Protein AF-A0A6B3I9W7-F1 (afdb_monomer_lite)

pLDDT: mean 84.13, std 13.43, range [51.81, 97.69]

Foldseek 3Di:
DCCVVVVDDPVVVVVVLVVVLVVVCVVPVPDPSVVVVVLCCVAPVDPDHDPDSCPVVCCVPVVPDDPPDD

Secondary structure (DSSP, 8-state):
-TTTTTSS-HHHHHHHHHHHHHHHHHH-TT--HHHHHHHHIIIIISSS--S-THHHHHHHHTTTSPP---

Radius of gyration: 15.55 Å; chains: 1; bounding box: 24×43×31 Å

Structure (mmCIF, N/CA/C/O backbone):
data_AF-A0A6B3I9W7-F1
#
_entry.id   AF-A0A6B3I9W7-F1
#
loop_
_atom_site.group_PDB
_atom_site.id
_atom_site.type_symbol
_atom_site.label_atom_id
_atom_site.label_alt_id
_atom_site.label_comp_id
_atom_site.label_asym_id
_atom_site.label_entity_id
_atom_site.label_seq_id
_atom_site.pdbx_PDB_ins_code
_atom_site.Cartn_x
_atom_site.Cartn_y
_atom_site.Cartn_z
_atom_site.occupancy
_atom_site.B_iso_or_equiv
_atom_site.auth_seq_id
_atom_site.auth_comp_id
_atom_site.auth_asym_id
_atom_site.auth_atom_id
_atom_site.pdbx_PDB_model_num
ATOM 1 N N . GLN A 1 1 ? -2.881 0.037 10.820 1.00 85.50 1 GLN A N 1
ATOM 2 C CA . GLN A 1 1 ? -2.950 0.395 12.262 1.00 85.50 1 GLN A CA 1
ATOM 3 C C . GLN A 1 1 ? -3.208 1.886 12.459 1.00 85.50 1 GLN A C 1
ATOM 5 O O . GLN A 1 1 ? -4.203 2.207 13.087 1.00 85.50 1 GLN A O 1
ATOM 10 N N . TRP A 1 2 ? -2.406 2.795 11.889 1.00 90.44 2 TRP A N 1
ATOM 11 C CA . TRP A 1 2 ? -2.630 4.246 12.026 1.00 90.44 2 TRP A CA 1
ATOM 12 C C . TRP A 1 2 ? -4.011 4.718 11.552 1.00 90.44 2 TRP A C 1
ATOM 14 O O . TRP A 1 2 ? -4.665 5.447 12.285 1.00 90.44 2 TRP A O 1
ATOM 24 N N . LEU A 1 3 ? -4.505 4.214 10.413 1.00 89.12 3 LEU A N 1
ATOM 25 C CA . LEU A 1 3 ? -5.880 4.473 9.950 1.00 89.12 3 LEU A CA 1
ATOM 26 C C . LEU A 1 3 ? -6.939 4.004 10.961 1.00 89.12 3 LEU A C 1
ATOM 28 O O . LEU A 1 3 ? -7.880 4.724 11.279 1.00 89.12 3 LEU A O 1
ATOM 32 N N . LYS A 1 4 ? -6.758 2.799 11.519 1.00 87.38 4 LYS A N 1
ATOM 33 C CA . LYS A 1 4 ? -7.670 2.217 12.517 1.00 87.38 4 LYS A CA 1
ATOM 34 C C . LYS A 1 4 ? -7.719 3.054 13.799 1.00 87.38 4 LYS A C 1
ATOM 36 O O . LYS A 1 4 ? -8.788 3.213 14.376 1.00 87.38 4 LYS A O 1
ATOM 41 N N . HIS A 1 5 ? -6.576 3.598 14.213 1.00 90.94 5 HIS A N 1
ATOM 42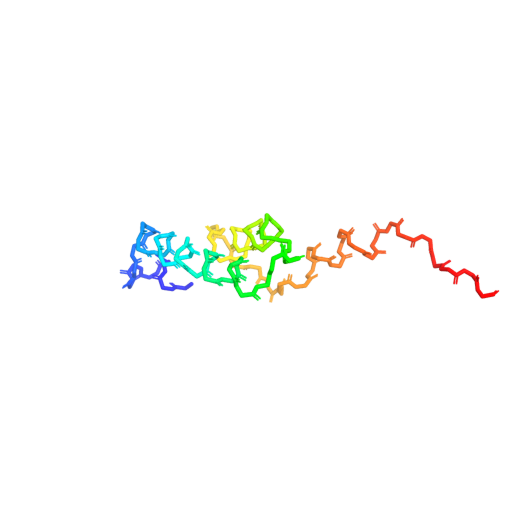 C CA . HIS A 1 5 ? -6.438 4.442 15.405 1.00 90.94 5 HIS A CA 1
ATOM 43 C C . HIS A 1 5 ? -6.571 5.942 15.109 1.00 90.94 5 HIS A C 1
ATOM 45 O O . HIS A 1 5 ? -6.324 6.754 15.995 1.00 90.94 5 HIS A O 1
ATOM 51 N N . ARG A 1 6 ? -6.966 6.316 13.881 1.00 88.19 6 ARG A N 1
ATOM 52 C CA . ARG A 1 6 ? -7.139 7.705 13.413 1.00 88.19 6 ARG A CA 1
ATOM 53 C C . ARG A 1 6 ? -5.926 8.616 13.639 1.00 88.19 6 ARG A C 1
ATOM 55 O O . ARG A 1 6 ? -6.070 9.826 13.752 1.00 88.19 6 ARG A O 1
ATOM 62 N N . THR A 1 7 ? -4.728 8.040 13.690 1.00 95.56 7 THR A N 1
ATOM 63 C CA . THR A 1 7 ? -3.467 8.798 13.736 1.00 95.56 7 THR A CA 1
ATOM 64 C C . THR A 1 7 ? -3.191 9.492 12.400 1.00 95.56 7 THR A C 1
ATOM 66 O O . THR A 1 7 ? -2.504 10.504 12.356 1.00 95.56 7 THR A O 1
ATOM 69 N N . VAL A 1 8 ? -3.739 8.942 11.317 1.00 94.19 8 VAL A N 1
ATOM 70 C CA . VAL A 1 8 ? -3.731 9.506 9.968 1.00 94.19 8 VAL A CA 1
ATOM 71 C C . VAL A 1 8 ? -5.096 9.238 9.338 1.00 94.19 8 VAL A C 1
ATOM 73 O O . VAL A 1 8 ? -5.726 8.219 9.653 1.00 94.19 8 VAL A O 1
ATOM 76 N N . ASP A 1 9 ? -5.564 10.138 8.481 1.00 93.38 9 ASP A N 1
ATOM 77 C CA . ASP A 1 9 ? -6.757 9.908 7.670 1.00 93.38 9 ASP A CA 1
ATOM 78 C C . ASP A 1 9 ? -6.431 9.147 6.374 1.00 93.38 9 ASP A C 1
ATOM 80 O O . ASP A 1 9 ? -5.276 8.950 5.987 1.00 93.38 9 ASP A O 1
ATOM 84 N N . ARG A 1 10 ? -7.487 8.647 5.730 1.00 92.06 10 ARG A N 1
ATOM 85 C CA . ARG A 1 10 ? -7.375 7.836 4.517 1.00 92.06 10 ARG A CA 1
ATOM 86 C C . ARG A 1 10 ? -6.866 8.641 3.325 1.00 92.06 10 ARG A C 1
ATOM 88 O O . ARG A 1 10 ? -6.026 8.136 2.591 1.00 92.06 10 ARG A O 1
ATOM 95 N N . GLU A 1 11 ? -7.335 9.874 3.181 1.00 95.00 11 GLU A N 1
ATOM 96 C CA . GLU A 1 11 ? -6.962 10.775 2.090 1.00 95.00 11 GLU A CA 1
ATOM 97 C C . GLU A 1 11 ? -5.454 11.059 2.094 1.00 95.00 11 GLU A C 1
ATOM 99 O O . GLU A 1 11 ? -4.792 10.980 1.063 1.00 95.00 11 GLU A O 1
ATOM 104 N N . THR A 1 12 ? -4.881 11.293 3.272 1.00 96.00 12 THR A N 1
AT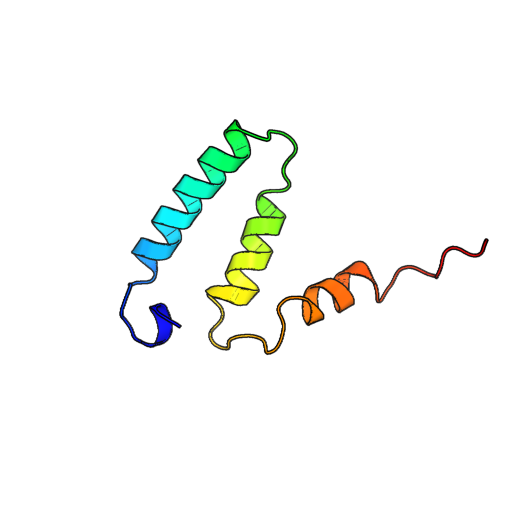OM 105 C CA . THR A 1 12 ? -3.447 11.508 3.465 1.00 96.00 12 THR A CA 1
ATOM 106 C C . THR A 1 12 ? -2.639 10.288 3.038 1.00 96.00 12 THR A C 1
ATOM 108 O O . THR A 1 12 ? -1.618 10.437 2.368 1.00 96.00 12 THR A O 1
ATOM 111 N N . VAL A 1 13 ? -3.083 9.082 3.406 1.00 95.19 13 VAL A N 1
ATOM 112 C CA . VAL A 1 13 ? -2.411 7.837 3.003 1.00 95.19 13 VAL A CA 1
ATOM 113 C C . VAL A 1 13 ? -2.496 7.633 1.493 1.00 95.19 13 VAL A C 1
ATOM 115 O O . VAL A 1 13 ? -1.487 7.297 0.879 1.00 95.19 13 VAL A O 1
ATOM 118 N N . GLU A 1 14 ? 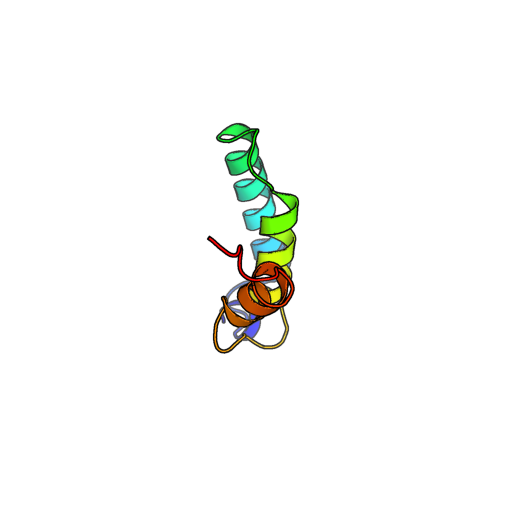-3.666 7.852 0.895 1.00 95.00 14 GLU A N 1
ATOM 119 C CA . GLU A 1 14 ? -3.871 7.717 -0.551 1.00 95.00 14 GLU A CA 1
ATOM 120 C C . GLU A 1 14 ? -3.015 8.722 -1.331 1.00 95.00 14 GLU A C 1
ATOM 122 O O . GLU A 1 14 ? -2.319 8.327 -2.262 1.00 95.00 14 GLU A O 1
ATOM 127 N N . ARG A 1 15 ? -2.955 9.987 -0.897 1.00 96.31 15 ARG A N 1
ATOM 128 C CA . ARG A 1 15 ? -2.102 11.010 -1.519 1.00 96.31 15 ARG A CA 1
ATOM 129 C C . ARG A 1 15 ? -0.623 10.619 -1.501 1.00 96.31 15 ARG A C 1
ATOM 131 O O . ARG A 1 15 ? 0.028 10.669 -2.540 1.00 96.31 15 ARG A O 1
ATOM 138 N N . ILE A 1 16 ? -0.101 10.213 -0.340 1.00 96.88 16 ILE A N 1
ATOM 139 C CA . ILE A 1 1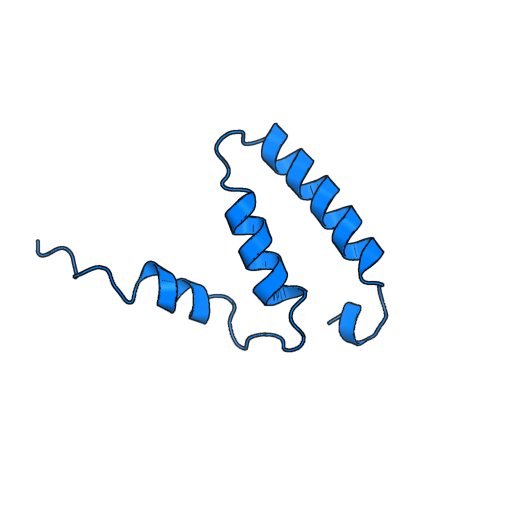6 ? 1.299 9.772 -0.217 1.00 96.88 16 ILE A CA 1
ATOM 140 C C . ILE A 1 16 ? 1.545 8.553 -1.114 1.00 96.88 16 ILE A C 1
ATOM 142 O O . ILE A 1 16 ? 2.569 8.468 -1.782 1.00 96.88 16 ILE A O 1
ATOM 146 N N . PHE A 1 17 ? 0.597 7.618 -1.164 1.00 96.62 17 PHE A N 1
ATOM 147 C CA . PHE A 1 17 ? 0.727 6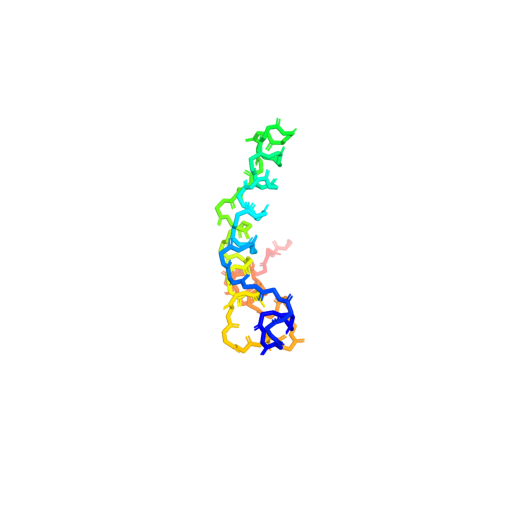.427 -1.992 1.00 96.62 17 PHE A CA 1
ATOM 148 C C . PHE A 1 17 ? 0.813 6.751 -3.492 1.00 96.62 17 PHE A C 1
ATOM 150 O O . PHE A 1 17 ? 1.644 6.166 -4.187 1.00 96.62 17 PHE A O 1
ATOM 157 N N . GLU A 1 18 ? 0.021 7.704 -3.990 1.00 96.38 18 GLU A N 1
ATOM 158 C CA . GLU A 1 18 ? 0.120 8.166 -5.382 1.00 96.38 18 GLU A CA 1
ATOM 159 C C . GLU A 1 18 ? 1.474 8.816 -5.694 1.00 96.38 18 GLU A C 1
ATOM 161 O O . GLU A 1 18 ? 2.076 8.526 -6.730 1.00 96.38 18 GLU A O 1
ATOM 166 N N . GLU A 1 19 ? 1.976 9.667 -4.796 1.00 97.69 19 GLU A N 1
ATOM 167 C CA . GLU A 1 19 ? 3.277 10.336 -4.944 1.00 97.69 19 GLU A CA 1
ATOM 168 C C . GLU A 1 19 ? 4.426 9.314 -5.033 1.00 97.69 19 GLU A C 1
ATOM 170 O O . GLU A 1 19 ? 5.300 9.400 -5.907 1.00 97.69 19 GLU A O 1
ATOM 175 N N . GLU A 1 20 ? 4.390 8.294 -4.176 1.00 97.31 20 GLU A N 1
ATOM 176 C CA . GLU A 1 20 ? 5.373 7.211 -4.166 1.00 97.31 20 GLU A CA 1
ATOM 177 C C . GLU A 1 20 ? 5.258 6.317 -5.408 1.00 97.31 20 GLU A C 1
ATOM 179 O O . GLU A 1 20 ? 6.277 5.957 -6.002 1.00 97.31 20 GLU A O 1
ATOM 184 N N . LEU A 1 21 ? 4.043 5.990 -5.867 1.00 96.44 21 LEU A N 1
ATOM 185 C CA . LEU A 1 21 ? 3.854 5.217 -7.100 1.00 96.44 21 LEU A CA 1
ATOM 186 C C . LEU A 1 21 ? 4.357 5.966 -8.336 1.00 96.44 21 LEU A C 1
ATOM 188 O O . LEU A 1 21 ? 4.981 5.349 -9.204 1.00 96.44 21 LEU A O 1
ATOM 192 N N . ALA A 1 22 ? 4.129 7.277 -8.417 1.00 96.56 22 ALA A N 1
ATOM 193 C CA . ALA A 1 22 ? 4.653 8.103 -9.500 1.00 96.56 22 ALA A CA 1
ATOM 194 C C . ALA A 1 22 ? 6.190 8.099 -9.506 1.00 96.56 22 ALA A C 1
ATOM 196 O O . ALA A 1 22 ? 6.813 7.889 -10.550 1.00 96.56 22 ALA A O 1
ATOM 197 N N . THR A 1 23 ? 6.802 8.248 -8.329 1.00 97.25 23 THR A N 1
ATOM 198 C CA . THR A 1 23 ? 8.262 8.186 -8.157 1.00 97.25 23 THR A CA 1
ATOM 199 C C . THR A 1 23 ? 8.812 6.811 -8.539 1.00 97.25 23 THR A C 1
ATOM 201 O O . THR A 1 23 ? 9.812 6.706 -9.259 1.00 97.25 23 THR A O 1
ATOM 204 N N . LEU A 1 24 ? 8.133 5.741 -8.122 1.00 95.69 24 LEU A N 1
ATOM 205 C CA . LEU A 1 24 ? 8.502 4.367 -8.444 1.00 95.69 24 LEU A CA 1
ATOM 206 C C . LEU A 1 24 ? 8.421 4.103 -9.951 1.00 95.69 24 LEU A C 1
ATOM 208 O O . LEU A 1 24 ? 9.351 3.527 -10.512 1.00 95.69 24 LEU A O 1
ATOM 212 N N . GLY A 1 25 ? 7.352 4.554 -10.608 1.00 96.25 25 GLY A N 1
ATOM 213 C CA . GLY A 1 25 ? 7.168 4.430 -12.055 1.00 96.25 25 GLY A CA 1
ATOM 214 C C . GLY A 1 25 ? 8.209 5.205 -12.861 1.00 96.25 25 GLY A C 1
ATOM 215 O O . GLY A 1 25 ? 8.713 4.695 -13.860 1.00 96.25 25 GLY A O 1
ATOM 216 N N . ALA A 1 26 ? 8.583 6.402 -12.401 1.00 96.56 26 ALA A N 1
ATOM 217 C CA . ALA A 1 26 ? 9.652 7.184 -13.017 1.00 96.56 26 ALA A CA 1
ATOM 218 C C . ALA A 1 26 ? 11.022 6.498 -12.876 1.00 96.56 26 ALA A C 1
ATOM 220 O O . ALA A 1 26 ? 11.818 6.501 -13.813 1.00 96.56 26 ALA A O 1
ATOM 221 N N . THR A 1 27 ? 11.285 5.885 -11.719 1.00 97.38 27 THR A N 1
ATOM 222 C CA . THR A 1 27 ? 12.558 5.204 -11.432 1.00 97.38 27 THR A CA 1
ATOM 223 C C . THR A 1 27 ? 12.661 3.856 -12.150 1.00 97.38 27 THR A C 1
ATOM 225 O O . THR A 1 27 ? 13.720 3.495 -12.663 1.00 97.38 27 THR A O 1
ATOM 228 N N . TYR A 1 28 ? 11.556 3.111 -12.210 1.00 96.12 28 TYR A N 1
ATOM 229 C CA . TYR A 1 28 ? 11.485 1.769 -12.778 1.00 96.12 28 TYR A CA 1
ATOM 230 C C . TYR A 1 28 ? 10.305 1.665 -13.753 1.00 96.12 28 TYR A C 1
ATOM 232 O O . TYR A 1 28 ? 9.240 1.165 -13.384 1.00 96.12 28 TYR A O 1
ATOM 240 N N . PRO A 1 29 ? 10.491 2.044 -15.031 1.00 92.88 29 PRO A N 1
ATOM 241 C CA . PRO A 1 29 ? 9.412 2.024 -16.025 1.00 92.88 29 PRO A CA 1
ATOM 242 C C . PRO A 1 29 ? 8.795 0.637 -16.276 1.00 92.88 29 PRO A C 1
ATOM 244 O O . PRO A 1 29 ? 7.705 0.526 -16.825 1.00 92.88 29 PRO A O 1
ATOM 247 N N . TRP A 1 30 ? 9.494 -0.435 -15.891 1.00 90.94 30 TRP A N 1
ATOM 248 C CA . TRP A 1 30 ? 9.043 -1.826 -16.007 1.00 90.94 30 TRP A CA 1
ATOM 249 C C . TRP A 1 30 ? 8.254 -2.326 -14.783 1.00 90.94 30 TRP A C 1
ATOM 251 O O . TRP A 1 30 ? 7.793 -3.472 -14.775 1.00 90.94 30 TRP A O 1
ATOM 261 N N . ALA A 1 31 ? 8.120 -1.517 -13.729 1.00 93.06 31 ALA A N 1
ATOM 262 C CA . ALA A 1 31 ? 7.420 -1.912 -12.514 1.00 93.06 31 ALA A CA 1
ATOM 263 C C . ALA A 1 31 ? 5.919 -2.119 -12.774 1.00 93.06 31 ALA A C 1
ATOM 265 O O . ALA A 1 31 ? 5.257 -1.326 -13.440 1.00 93.06 31 ALA A O 1
ATOM 266 N N . ARG A 1 32 ? 5.349 -3.184 -12.198 1.00 93.25 32 ARG A N 1
ATOM 267 C CA . ARG A 1 32 ? 3.912 -3.486 -12.303 1.00 93.25 32 ARG A CA 1
ATOM 268 C C . ARG A 1 32 ? 3.117 -2.709 -11.254 1.00 93.25 32 ARG A C 1
ATOM 270 O O . ARG A 1 32 ? 2.646 -3.299 -10.283 1.00 93.25 32 ARG A O 1
ATOM 277 N N . LEU A 1 33 ? 2.999 -1.393 -11.439 1.00 93.88 33 LEU A N 1
ATOM 278 C CA . LEU A 1 33 ? 2.383 -0.477 -10.465 1.00 93.88 33 LEU A CA 1
ATOM 279 C C . LEU A 1 33 ? 0.946 -0.874 -10.095 1.00 93.88 33 LEU A C 1
ATOM 281 O O . LEU A 1 33 ? 0.587 -0.825 -8.922 1.00 93.88 33 LEU A O 1
ATOM 285 N N . ASP A 1 34 ? 0.163 -1.377 -11.052 1.00 91.62 34 ASP A N 1
ATOM 286 C CA . ASP A 1 34 ? -1.209 -1.845 -10.797 1.00 91.62 34 ASP A CA 1
ATOM 287 C C . ASP A 1 34 ? -1.261 -2.991 -9.778 1.00 91.62 34 ASP A C 1
ATOM 289 O O . ASP A 1 34 ? -2.160 -3.060 -8.943 1.00 91.62 34 ASP A O 1
ATOM 293 N N . GLN A 1 35 ? -0.266 -3.884 -9.797 1.00 90.25 35 GLN A N 1
ATOM 294 C CA . GLN A 1 35 ? -0.187 -4.979 -8.826 1.00 90.25 35 GLN A CA 1
ATOM 295 C C . GLN A 1 35 ? 0.251 -4.493 -7.449 1.00 90.25 35 GLN A C 1
ATOM 297 O O . GLN A 1 35 ? -0.190 -5.038 -6.439 1.00 90.25 35 GLN A O 1
ATOM 302 N N . VAL A 1 36 ? 1.108 -3.472 -7.400 1.00 91.81 36 VAL A N 1
ATOM 303 C CA . VAL A 1 36 ? 1.502 -2.828 -6.141 1.00 91.81 36 VAL A CA 1
ATOM 304 C C . VAL A 1 36 ? 0.288 -2.151 -5.504 1.00 91.81 36 VAL A C 1
ATOM 306 O O . VAL A 1 36 ? 0.062 -2.322 -4.307 1.00 91.81 36 VAL A O 1
ATOM 309 N N . ARG A 1 37 ? -0.529 -1.458 -6.306 1.00 94.00 37 ARG A N 1
ATOM 310 C CA . ARG A 1 37 ? -1.800 -0.862 -5.878 1.00 94.00 37 ARG A CA 1
ATOM 311 C C . ARG A 1 37 ? -2.770 -1.901 -5.326 1.00 94.00 37 ARG A C 1
ATOM 313 O O . ARG A 1 37 ? -3.181 -1.770 -4.176 1.00 94.00 37 ARG A O 1
ATOM 320 N N . ASP A 1 38 ? -3.065 -2.955 -6.090 1.00 90.44 38 ASP A N 1
ATOM 321 C CA . ASP A 1 38 ? -3.964 -4.036 -5.645 1.00 90.44 38 ASP A CA 1
ATOM 322 C C . ASP A 1 38 ? -3.487 -4.652 -4.321 1.00 90.44 38 ASP A C 1
ATOM 324 O O . ASP A 1 38 ? -4.270 -4.869 -3.393 1.00 90.44 38 ASP A O 1
ATOM 328 N N . LEU A 1 39 ? -2.178 -4.891 -4.191 1.00 88.81 39 LEU A N 1
ATOM 329 C CA . LEU A 1 39 ? -1.604 -5.433 -2.965 1.00 88.81 39 LEU A CA 1
ATOM 330 C C . LEU A 1 39 ? -1.769 -4.471 -1.783 1.00 88.81 39 LEU A C 1
ATOM 332 O O . LEU A 1 39 ? -2.154 -4.902 -0.692 1.00 88.81 39 LEU A O 1
ATOM 336 N N . PHE A 1 40 ? -1.481 -3.185 -1.975 1.00 91.00 40 PHE A N 1
ATOM 337 C CA . PHE A 1 40 ? -1.571 -2.182 -0.917 1.00 91.00 40 PHE A CA 1
ATOM 338 C C . PHE A 1 40 ? -3.010 -2.014 -0.419 1.00 91.00 40 PHE A C 1
ATOM 340 O O . PHE A 1 40 ? -3.259 -2.060 0.788 1.00 91.00 40 PHE A O 1
ATOM 347 N N . GLU A 1 41 ? -3.977 -1.916 -1.329 1.00 90.00 41 GLU A N 1
ATOM 348 C CA . GLU A 1 41 ? -5.394 -1.791 -0.981 1.00 90.00 41 GLU A CA 1
ATOM 349 C C . GLU A 1 41 ? -5.876 -2.972 -0.132 1.00 90.00 41 GLU A C 1
ATOM 351 O O . GLU A 1 41 ? -6.516 -2.792 0.908 1.00 90.00 41 GLU A O 1
ATOM 356 N N . ARG A 1 42 ? -5.504 -4.193 -0.521 1.00 86.12 42 ARG A N 1
ATOM 357 C CA . ARG A 1 42 ? -5.972 -5.426 0.131 1.00 86.12 42 ARG A CA 1
ATOM 358 C C . ARG A 1 42 ? -5.298 -5.700 1.469 1.00 86.12 42 ARG A C 1
ATOM 360 O O . ARG A 1 42 ? -5.841 -6.447 2.277 1.00 86.12 42 ARG A O 1
ATOM 367 N N . THR A 1 43 ? -4.128 -5.118 1.716 1.00 85.12 43 THR A N 1
ATOM 368 C CA . THR A 1 43 ? -3.331 -5.414 2.916 1.00 85.12 43 THR A CA 1
ATOM 369 C C . THR A 1 43 ? -3.289 -4.273 3.926 1.00 85.12 43 THR A C 1
ATOM 371 O O . THR A 1 43 ? -3.306 -4.530 5.131 1.00 85.12 43 THR A O 1
ATOM 374 N N . ALA A 1 44 ? -3.240 -3.025 3.459 1.00 87.19 44 ALA A N 1
ATOM 375 C CA . ALA A 1 44 ? -3.078 -1.842 4.298 1.00 87.19 44 ALA A CA 1
ATOM 376 C C . ALA A 1 44 ? -4.375 -1.036 4.452 1.00 87.19 44 ALA A C 1
ATOM 378 O O . ALA A 1 44 ? -4.606 -0.472 5.526 1.00 87.19 44 ALA A O 1
ATOM 379 N N . LEU A 1 45 ? -5.217 -0.996 3.410 1.00 88.25 45 LEU A N 1
ATOM 380 C CA . LEU A 1 45 ? -6.487 -0.254 3.413 1.00 88.25 45 LEU A CA 1
ATOM 381 C C . LEU A 1 45 ? -7.709 -1.131 3.718 1.00 88.25 45 LEU A C 1
ATOM 383 O O . LEU A 1 45 ? -8.795 -0.608 3.981 1.00 88.25 45 LEU A O 1
ATOM 387 N N . ALA A 1 46 ? -7.544 -2.454 3.724 1.00 84.75 46 ALA A N 1
ATOM 388 C CA . ALA A 1 46 ? -8.593 -3.378 4.122 1.00 84.75 46 ALA A CA 1
ATOM 389 C C . ALA A 1 46 ? -9.016 -3.161 5.585 1.00 84.75 46 ALA A C 1
ATOM 391 O O . ALA A 1 46 ? -8.224 -2.799 6.458 1.00 84.75 46 ALA A O 1
ATOM 392 N N . LYS A 1 47 ? -10.302 -3.415 5.861 1.00 78.25 47 LYS A N 1
ATOM 393 C CA . LYS A 1 47 ? -10.897 -3.263 7.200 1.00 78.25 47 LYS A CA 1
ATOM 394 C C . LYS A 1 47 ? -10.208 -4.147 8.245 1.00 78.25 47 LYS A C 1
ATOM 396 O O . LYS A 1 47 ? -10.094 -3.758 9.409 1.00 78.25 47 LYS A O 1
ATOM 401 N N . GLU A 1 48 ? -9.764 -5.325 7.825 1.00 78.38 48 GLU A N 1
ATOM 402 C CA . GLU A 1 48 ? -9.051 -6.286 8.656 1.00 78.38 48 GLU A CA 1
ATOM 403 C C . GLU A 1 48 ? -7.628 -6.453 8.142 1.00 78.38 48 GLU A C 1
ATOM 405 O O . GLU A 1 48 ? -7.399 -6.579 6.940 1.00 78.38 48 GLU A O 1
ATOM 410 N N . LEU A 1 49 ? -6.669 -6.435 9.069 1.00 76.69 49 LEU A N 1
ATOM 411 C CA . LEU A 1 49 ? -5.272 -6.653 8.731 1.00 76.69 49 LEU A CA 1
ATOM 412 C C . LEU A 1 49 ? -5.064 -8.163 8.552 1.00 76.69 49 LEU A C 1
ATOM 414 O O . LEU A 1 49 ? -5.357 -8.909 9.493 1.00 76.69 49 LEU A O 1
ATOM 418 N N . PRO A 1 50 ? -4.570 -8.634 7.397 1.00 75.19 50 PRO A N 1
ATOM 419 C CA . PRO A 1 50 ? -4.285 -10.049 7.226 1.00 75.19 50 PRO A CA 1
ATOM 420 C C . PRO A 1 50 ? -3.218 -10.498 8.229 1.00 75.19 50 PRO A C 1
ATOM 422 O O . PRO A 1 50 ? -2.283 -9.757 8.532 1.00 75.19 50 PRO A O 1
ATOM 425 N N . ALA A 1 51 ? -3.337 -11.736 8.719 1.00 77.44 51 ALA A N 1
ATOM 426 C CA . ALA A 1 51 ? -2.338 -12.322 9.614 1.00 77.44 51 ALA A CA 1
ATOM 427 C C . ALA A 1 51 ? -0.947 -12.390 8.953 1.00 77.44 51 ALA A C 1
ATOM 429 O O . ALA A 1 51 ? 0.063 -12.178 9.616 1.00 77.44 51 ALA A O 1
ATOM 430 N N . PHE A 1 52 ? -0.911 -12.632 7.636 1.00 78.31 52 PHE A N 1
ATOM 431 C CA . PHE A 1 52 ? 0.293 -12.587 6.810 1.00 78.31 52 PHE A CA 1
ATOM 432 C C . PHE A 1 52 ? -0.028 -12.018 5.427 1.00 78.31 52 PHE A C 1
ATOM 434 O O . PHE A 1 52 ? -1.017 -12.397 4.801 1.00 78.31 52 PHE A O 1
ATOM 441 N N . PHE A 1 53 ? 0.849 -11.156 4.915 1.00 69.06 53 PHE A N 1
ATOM 442 C CA . PHE A 1 53 ? 0.712 -10.549 3.585 1.00 69.06 53 PHE A CA 1
ATOM 443 C C . PHE A 1 53 ? 0.865 -11.558 2.440 1.00 69.06 53 PHE A C 1
ATOM 445 O O . PHE A 1 53 ? 0.383 -11.335 1.333 1.00 69.06 53 PHE A O 1
ATOM 452 N N . THR A 1 54 ? 1.535 -12.681 2.700 1.00 75.38 54 THR A N 1
ATOM 453 C CA . THR A 1 54 ? 1.862 -13.676 1.681 1.00 75.38 54 THR A CA 1
ATOM 454 C C . THR A 1 54 ? 0.745 -14.679 1.431 1.00 75.38 54 THR A C 1
ATOM 456 O O . THR A 1 54 ? 0.740 -15.272 0.363 1.00 75.38 54 THR A O 1
ATOM 459 N N . THR A 1 55 ? -0.220 -14.870 2.336 1.00 78.25 55 THR A N 1
ATOM 460 C CA . THR A 1 55 ? -1.245 -15.922 2.189 1.00 78.25 55 THR A CA 1
ATOM 461 C C . THR A 1 55 ? -2.032 -15.787 0.884 1.00 78.25 55 THR A C 1
ATOM 463 O O . THR A 1 55 ? -2.195 -16.753 0.142 1.00 78.25 55 THR A O 1
ATOM 466 N N . GLU A 1 56 ? -2.461 -14.567 0.562 1.00 72.31 56 GLU A N 1
ATOM 467 C CA . GLU A 1 56 ? -3.192 -14.258 -0.672 1.00 72.31 56 GLU A CA 1
ATOM 468 C C . GLU A 1 56 ? -2.290 -14.346 -1.913 1.00 72.31 56 GLU A C 1
ATOM 470 O O . GLU A 1 56 ? -2.672 -14.914 -2.936 1.00 72.31 56 GLU A O 1
ATOM 475 N N . ALA A 1 57 ? -1.043 -13.880 -1.799 1.00 71.75 57 ALA A N 1
ATOM 476 C CA . ALA A 1 57 ? -0.058 -14.001 -2.870 1.00 71.75 57 ALA A CA 1
ATOM 477 C C . ALA A 1 57 ? 0.270 -15.472 -3.186 1.00 71.75 57 ALA A C 1
ATOM 479 O O . ALA A 1 57 ? 0.354 -15.847 -4.353 1.00 71.75 57 ALA A O 1
ATOM 480 N N . TYR A 1 58 ? 0.403 -16.325 -2.169 1.00 72.44 58 TYR A N 1
ATOM 481 C CA . TYR A 1 58 ? 0.612 -17.764 -2.328 1.00 72.44 58 TYR A CA 1
ATOM 482 C C . TYR A 1 58 ? -0.604 -18.420 -2.984 1.00 72.44 58 TYR A C 1
ATOM 484 O O . TYR A 1 58 ? -0.442 -19.174 -3.943 1.00 72.44 58 TYR A O 1
ATOM 492 N N . ALA A 1 59 ? -1.818 -18.093 -2.536 1.00 72.50 59 ALA A N 1
ATOM 493 C CA . ALA A 1 59 ? -3.039 -18.599 -3.156 1.00 72.50 59 ALA A CA 1
ATOM 494 C C . ALA A 1 59 ? -3.109 -18.248 -4.654 1.00 72.50 59 ALA A C 1
ATOM 496 O O . ALA A 1 59 ? -3.372 -19.118 -5.477 1.00 72.50 59 ALA A O 1
ATOM 497 N N . ARG A 1 60 ? -2.798 -17.006 -5.039 1.00 70.62 60 ARG A N 1
ATOM 498 C CA . ARG A 1 60 ? -2.861 -16.573 -6.447 1.00 70.62 60 ARG A CA 1
ATOM 499 C C . ARG A 1 60 ? -1.710 -17.072 -7.318 1.00 70.62 60 ARG A C 1
ATOM 501 O O . ARG A 1 60 ? -1.910 -17.294 -8.510 1.00 70.62 60 ARG A O 1
ATOM 508 N N . HIS A 1 61 ? -0.502 -17.187 -6.770 1.00 69.25 61 HIS A N 1
ATOM 509 C CA . HIS A 1 61 ? 0.702 -17.434 -7.573 1.00 69.25 61 HIS A CA 1
ATOM 510 C C . HIS A 1 61 ? 1.253 -18.857 -7.474 1.00 69.25 61 HIS A C 1
ATOM 512 O O . HIS A 1 61 ? 2.035 -19.254 -8.341 1.00 69.25 61 HIS A O 1
ATOM 518 N N . LEU A 1 62 ? 0.857 -19.624 -6.457 1.00 63.94 62 LEU A N 1
ATOM 519 C CA . LEU A 1 62 ? 1.349 -20.985 -6.230 1.00 63.94 62 LEU A CA 1
ATOM 520 C C . LEU A 1 62 ? 0.235 -22.034 -6.305 1.00 63.94 62 LEU A C 1
ATOM 522 O O . LEU A 1 62 ? 0.490 -23.141 -6.775 1.00 63.94 62 LEU A O 1
ATOM 526 N N . VAL A 1 63 ? -1.007 -21.697 -5.944 1.00 60.78 63 VAL A N 1
ATOM 527 C CA . VAL A 1 63 ? -2.147 -22.623 -6.053 1.00 60.78 63 VAL A CA 1
ATOM 528 C C . VAL A 1 63 ? -2.747 -22.527 -7.460 1.00 60.78 63 VAL A C 1
ATOM 530 O O . VAL A 1 63 ? -3.752 -21.867 -7.692 1.00 60.78 63 VAL A O 1
ATOM 533 N N . GLY A 1 64 ? -2.083 -23.148 -8.437 1.00 57.34 64 GLY A N 1
ATOM 534 C CA . GLY A 1 64 ? -2.582 -23.204 -9.819 1.00 57.34 64 GLY A CA 1
ATOM 535 C C . GLY A 1 64 ? -1.526 -23.422 -10.899 1.00 57.34 64 GLY A C 1
ATOM 536 O O . GLY A 1 64 ? -1.880 -23.707 -12.041 1.00 57.34 64 GLY A O 1
ATOM 537 N N . ARG A 1 65 ? -0.231 -23.337 -10.571 1.00 53.81 65 ARG A N 1
ATOM 538 C CA . ARG A 1 65 ? 0.814 -23.844 -11.468 1.00 53.81 65 ARG A CA 1
ATOM 539 C C . ARG A 1 65 ? 1.020 -25.331 -11.182 1.00 53.81 65 ARG A C 1
ATOM 541 O O . ARG A 1 65 ? 1.375 -25.648 -10.046 1.00 53.81 65 ARG A O 1
ATOM 548 N N . PRO A 1 66 ? 0.829 -26.243 -12.157 1.00 52.16 66 PRO A N 1
ATOM 549 C CA . PRO A 1 66 ? 1.350 -27.591 -11.994 1.00 52.16 66 PRO A CA 1
ATOM 55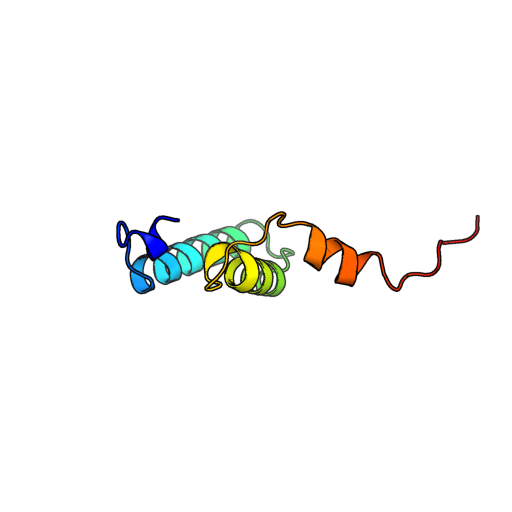0 C C . PRO A 1 66 ? 2.850 -27.457 -11.725 1.00 52.16 66 PRO A C 1
ATOM 552 O O . PRO A 1 66 ? 3.520 -26.633 -12.357 1.00 52.16 66 PRO A O 1
ATOM 555 N N . ALA A 1 67 ? 3.357 -28.204 -10.742 1.00 57.81 67 ALA A N 1
ATOM 556 C CA . ALA A 1 67 ? 4.791 -28.296 -10.523 1.00 57.81 67 ALA A CA 1
ATOM 557 C C . ALA A 1 67 ? 5.436 -28.612 -11.877 1.00 57.81 67 ALA A C 1
ATOM 559 O O . ALA A 1 67 ? 5.018 -29.559 -12.544 1.00 57.81 67 ALA A O 1
ATOM 560 N N . VAL A 1 68 ? 6.384 -27.781 -12.314 1.00 58.53 68 VAL A N 1
ATOM 561 C CA . VAL A 1 68 ? 7.178 -28.080 -13.506 1.00 58.53 68 VAL A CA 1
ATOM 562 C C . VAL A 1 68 ? 7.850 -29.420 -13.224 1.00 58.53 68 VAL A C 1
ATOM 564 O O . VAL A 1 68 ? 8.702 -29.501 -12.341 1.00 58.53 68 VAL A O 1
ATOM 567 N N . GLN A 1 69 ? 7.391 -30.481 -13.890 1.00 52.59 69 GLN A N 1
ATOM 568 C CA . GLN A 1 69 ? 8.081 -31.764 -13.864 1.00 52.59 69 GLN A CA 1
ATOM 569 C C . GLN A 1 69 ? 9.424 -31.561 -14.565 1.00 52.59 69 GLN A C 1
ATOM 571 O O . GLN A 1 69 ? 9.462 -31.054 -15.687 1.00 52.59 69 GLN A O 1
ATOM 576 N N . ALA A 1 70 ? 10.492 -31.872 -13.832 1.00 51.81 70 ALA A N 1
ATOM 577 C CA . ALA A 1 70 ? 11.859 -31.924 -14.333 1.00 51.81 70 ALA A CA 1
ATOM 578 C C . ALA A 1 70 ? 12.035 -33.060 -15.347 1.00 51.81 70 ALA A C 1
ATOM 580 O O . ALA A 1 70 ? 11.333 -34.089 -15.197 1.00 51.81 70 ALA A O 1
#

Sequence (70 aa):
QWLKHRTVDRETVERIFEEELATLGATYPWARLDQVRDLFERTALAKELPAFFTTEAYARHLVGRPAVQA